Protein AF-A0A9X8H9T5-F1 (afdb_monomer)

Foldseek 3Di:
DDDDDDDPPDDPDDPDPPDPPVPDPPPPPPDDDDPVVLVVVVVVLVVVLDDPVNVVVVLVLLLVQLVCLVPLVSLLVSLVVVVVVVQVSSQVSVVVNVDGPVRSVVSLVVNLVVDPVNVVVVVVVVLQVVPPDDSDDPSSVVSSVVSVVSNVVVVVD

Sequence (157 aa):
MVETLSQNHQRPPISVPMSVVRSGVVSMVSTCDDVESLKSFCFDLALSSLTLASLHQHVAFFSTNAGHLLDRDALYEAFVQWIQWSHRILTNQLALFNMTLPQLTKTIMQSAAQLRELNPINECLQRLNESTGDRNSPGFDYFVAQLREVYMVLLSI

Secondary structure (DSSP, 8-state):
----------PPP----S------------SS--HHHHHHHHHHHHHHH--HHHHHHHHHHHHHHGGGTT-HHHHHHHHHHHHHHHHHHHHHHHHTTT--HHHHHHHHHHHHHH-GGGHHHHHHHHHHHHTTT-S--HHHHHHHHHHHHHHHHHHT-

Solvent-accessible surface area (backbone atoms only — not comparable to full-atom values): 9653 Å² total; per-residue (Å²): 143,83,88,81,83,82,79,79,80,72,76,76,80,83,80,70,79,92,71,78,74,77,78,76,81,80,67,73,89,73,68,100,76,55,66,64,57,53,52,50,49,54,49,53,53,56,53,69,61,62,40,76,68,48,50,52,50,50,52,54,51,42,62,68,51,33,80,32,80,86,36,68,66,59,41,50,52,51,50,52,53,51,52,54,50,53,50,50,51,52,41,59,58,32,48,79,69,79,40,51,64,69,57,52,50,50,50,52,52,55,52,30,74,75,32,79,89,34,37,67,55,54,56,48,51,49,55,58,62,70,49,72,84,53,95,76,34,74,67,50,54,50,51,53,50,54,30,48,53,52,42,54,55,63,72,74,110

pLDDT: mean 75.08, std 17.52, range [36.75, 92.94]

Organism: Aphanomyces astaci (NCBI:txid112090)

Structure (mmCIF, N/CA/C/O backbone):
data_AF-A0A9X8H9T5-F1
#
_entry.id   AF-A0A9X8H9T5-F1
#
loop_
_atom_site.group_PDB
_atom_site.id
_atom_site.type_symbol
_atom_site.label_atom_id
_atom_site.label_alt_id
_atom_site.label_comp_id
_atom_site.label_asym_id
_atom_site.label_entity_id
_atom_site.label_seq_id
_atom_site.pdbx_PDB_ins_code
_atom_site.Cartn_x
_atom_site.Cartn_y
_atom_site.Cartn_z
_atom_site.occupancy
_atom_site.B_iso_or_equiv
_atom_site.auth_seq_id
_atom_site.auth_comp_id
_atom_site.auth_asym_id
_atom_site.auth_atom_id
_atom_site.pdbx_PDB_model_num
ATOM 1 N N . MET A 1 1 ? 40.520 51.643 7.581 1.00 43.03 1 MET A N 1
ATOM 2 C CA . MET A 1 1 ? 39.158 51.470 8.118 1.00 43.03 1 MET A CA 1
ATOM 3 C C . MET A 1 1 ? 38.248 51.154 6.945 1.00 43.03 1 MET A C 1
ATOM 5 O O . MET A 1 1 ? 38.035 52.061 6.164 1.00 43.03 1 MET A O 1
ATOM 9 N N . VAL A 1 2 ? 37.880 49.883 6.761 1.00 36.75 2 VAL A N 1
ATOM 10 C CA . VAL A 1 2 ? 36.585 49.341 6.289 1.00 36.75 2 VAL A CA 1
ATOM 11 C C . VAL A 1 2 ? 36.787 47.820 6.265 1.00 36.75 2 VAL A C 1
ATOM 13 O O . VAL A 1 2 ? 37.420 47.274 5.365 1.00 36.75 2 VAL A O 1
ATOM 16 N N . GLU A 1 3 ? 36.316 47.159 7.317 1.00 38.84 3 GLU A N 1
ATOM 17 C CA . GLU A 1 3 ? 36.119 45.711 7.361 1.00 38.84 3 GLU A CA 1
ATOM 18 C C . GLU A 1 3 ? 34.922 45.361 6.467 1.00 38.84 3 GLU A C 1
ATOM 20 O O . GLU A 1 3 ? 33.886 46.022 6.529 1.00 38.84 3 GLU A O 1
ATOM 25 N N . THR A 1 4 ? 35.038 44.322 5.643 1.00 42.59 4 THR A N 1
ATOM 26 C CA . THR A 1 4 ? 33.882 43.693 4.987 1.00 42.59 4 THR A CA 1
ATOM 27 C C . THR A 1 4 ? 33.849 42.225 5.393 1.00 42.59 4 THR A C 1
ATOM 29 O O . THR A 1 4 ? 34.511 41.365 4.818 1.00 42.59 4 THR A O 1
ATOM 32 N N . LEU A 1 5 ? 33.103 41.954 6.465 1.00 42.81 5 LEU A N 1
ATOM 33 C CA . LEU A 1 5 ? 32.775 40.610 6.928 1.00 42.81 5 LEU A CA 1
ATOM 34 C C . LEU A 1 5 ? 31.744 39.994 5.976 1.00 42.81 5 LEU A C 1
ATOM 36 O O . LEU A 1 5 ? 30.573 40.369 5.970 1.00 42.81 5 LEU A O 1
ATOM 40 N N . SER A 1 6 ? 32.202 39.032 5.179 1.00 40.72 6 SER A N 1
ATOM 41 C CA . SER A 1 6 ? 31.358 38.113 4.417 1.00 40.72 6 SER A CA 1
ATOM 42 C C . SER A 1 6 ? 30.595 37.209 5.393 1.00 40.72 6 SER A C 1
ATOM 44 O O . SER A 1 6 ? 31.160 36.278 5.968 1.00 40.72 6 SER A O 1
ATOM 46 N N . GLN A 1 7 ? 29.317 37.506 5.639 1.00 46.66 7 GLN A N 1
ATOM 47 C CA . GLN A 1 7 ? 28.444 36.649 6.440 1.00 46.66 7 GLN A CA 1
ATOM 48 C C . GLN A 1 7 ? 27.928 35.482 5.589 1.00 46.66 7 GLN A C 1
ATOM 50 O O . GLN A 1 7 ? 26.864 35.554 4.972 1.00 46.66 7 GLN A O 1
ATOM 55 N N . ASN A 1 8 ? 28.683 34.382 5.597 1.00 43.16 8 ASN A N 1
ATOM 56 C CA . ASN A 1 8 ? 28.194 33.059 5.219 1.00 43.16 8 ASN A CA 1
ATOM 57 C C . ASN A 1 8 ? 27.025 32.668 6.138 1.00 43.16 8 ASN A C 1
ATOM 59 O O . ASN A 1 8 ? 27.230 32.207 7.260 1.00 43.16 8 ASN A O 1
ATOM 63 N N . HIS A 1 9 ? 25.790 32.828 5.664 1.00 43.34 9 HIS A N 1
ATOM 64 C CA . HIS A 1 9 ? 24.611 32.245 6.303 1.00 43.34 9 HIS A CA 1
ATOM 65 C C . HIS A 1 9 ? 24.554 30.742 5.991 1.00 43.34 9 HIS A C 1
ATOM 67 O O . HIS A 1 9 ? 23.759 30.280 5.173 1.00 43.34 9 HIS A O 1
ATOM 73 N N . GLN A 1 10 ? 25.417 29.962 6.642 1.00 45.72 10 GLN A N 1
ATOM 74 C CA . GLN A 1 10 ? 25.231 28.517 6.737 1.00 45.72 10 GLN A CA 1
ATOM 75 C C . GLN A 1 10 ? 23.985 28.259 7.591 1.00 45.72 10 GLN A C 1
ATOM 77 O O . GLN A 1 10 ? 23.984 28.504 8.797 1.00 45.72 10 GLN A O 1
ATOM 82 N N . ARG A 1 11 ? 22.902 27.781 6.963 1.00 46.47 11 ARG A N 1
ATOM 83 C CA . ARG A 1 11 ? 21.770 27.216 7.707 1.00 46.47 11 ARG A CA 1
ATOM 84 C C . ARG A 1 11 ? 22.296 26.057 8.561 1.00 46.47 11 ARG A C 1
ATOM 86 O O . ARG A 1 11 ? 22.970 25.184 8.009 1.00 46.47 11 ARG A O 1
ATOM 93 N N . PRO A 1 12 ? 22.000 26.019 9.869 1.00 49.03 12 PRO A N 1
ATOM 94 C CA . PRO A 1 12 ? 22.352 24.869 10.681 1.00 49.03 12 PRO A CA 1
ATOM 95 C C . PRO A 1 12 ? 21.623 23.623 10.149 1.00 49.03 12 PRO A C 1
ATOM 97 O O . PRO A 1 12 ? 20.478 23.732 9.692 1.00 49.03 12 PRO A O 1
ATOM 100 N N . PRO A 1 13 ? 22.268 22.445 10.176 1.00 52.19 13 PRO A N 1
ATOM 101 C CA . PRO A 1 13 ? 21.624 21.202 9.786 1.00 52.19 13 PRO A CA 1
ATOM 102 C C . PRO A 1 13 ? 20.419 20.946 10.695 1.00 52.19 13 PRO A C 1
ATOM 104 O O . PRO A 1 13 ? 20.504 21.070 11.918 1.00 52.19 13 PRO A O 1
ATOM 107 N N . ILE A 1 14 ? 19.284 20.603 10.088 1.00 51.91 14 ILE A N 1
ATOM 108 C CA . ILE A 1 14 ? 18.096 20.166 10.818 1.00 51.91 14 ILE A CA 1
ATOM 109 C C . ILE A 1 14 ? 18.424 18.796 11.412 1.00 51.91 14 ILE A C 1
ATOM 111 O O . ILE A 1 14 ? 18.465 17.790 10.706 1.00 51.91 14 ILE A O 1
ATOM 115 N N . SER A 1 15 ? 18.682 18.765 12.715 1.00 44.38 15 SER A N 1
ATOM 116 C CA . SER A 1 15 ? 18.826 17.531 13.479 1.00 44.38 15 SER A CA 1
ATOM 117 C C . SER A 1 15 ? 17.451 16.884 13.633 1.00 44.38 15 SER A C 1
ATOM 119 O O . SER A 1 15 ? 16.711 17.196 14.564 1.00 44.38 15 SER A O 1
ATOM 121 N N . VAL A 1 16 ? 17.080 16.004 12.702 1.00 47.44 16 VAL A N 1
ATOM 122 C CA . VAL A 1 16 ? 15.901 15.148 12.868 1.00 47.44 16 VAL A CA 1
ATOM 123 C C . VAL A 1 16 ? 16.283 14.030 13.846 1.00 47.44 16 VAL A C 1
ATOM 125 O O . VAL A 1 16 ? 17.252 13.314 13.582 1.00 47.44 16 VAL A O 1
ATOM 128 N N . PRO A 1 17 ? 15.585 13.854 14.981 1.00 42.28 17 PRO A N 1
ATOM 129 C CA . PRO A 1 17 ? 15.846 12.727 15.867 1.00 42.28 17 PRO A CA 1
ATOM 130 C C . PRO A 1 17 ? 15.553 11.413 15.125 1.00 42.28 17 PRO A C 1
ATOM 132 O O . PRO A 1 17 ? 14.404 11.052 14.894 1.00 42.28 17 PRO A O 1
ATOM 135 N N . MET A 1 18 ? 16.614 10.689 14.759 1.00 47.66 18 MET A N 1
ATOM 136 C CA . MET A 1 18 ? 16.594 9.443 13.970 1.00 47.66 18 MET A CA 1
ATOM 137 C C . MET A 1 18 ? 16.063 8.209 14.719 1.00 47.66 18 MET A C 1
ATOM 139 O O . MET A 1 18 ? 16.252 7.080 14.277 1.00 47.66 18 MET A O 1
ATOM 143 N N . SER A 1 19 ? 15.403 8.379 15.861 1.00 47.22 19 SER A N 1
ATOM 144 C CA . SER A 1 19 ? 14.828 7.257 16.599 1.00 47.22 19 SER A CA 1
ATOM 145 C C . SER A 1 19 ? 13.800 7.754 17.603 1.00 47.22 19 SER A C 1
ATOM 147 O O . SER A 1 19 ? 14.073 7.861 18.798 1.00 47.22 19 SER A O 1
ATOM 149 N N . VAL A 1 20 ? 12.582 7.992 17.128 1.00 45.59 20 VAL A N 1
ATOM 150 C CA . VAL A 1 20 ? 11.409 7.714 17.959 1.00 45.59 20 VAL A CA 1
ATOM 151 C C . VAL A 1 20 ? 10.855 6.380 17.480 1.00 45.59 20 VAL A C 1
ATOM 153 O O . VAL A 1 20 ? 9.842 6.308 16.794 1.00 45.59 20 VAL A O 1
ATOM 156 N N . VAL A 1 21 ? 11.551 5.293 17.822 1.00 45.06 21 VAL A N 1
ATOM 157 C CA . VAL A 1 21 ? 10.880 3.997 17.918 1.00 45.06 21 VAL A CA 1
ATOM 158 C C . VAL A 1 21 ? 9.922 4.163 19.091 1.00 45.06 21 VAL A C 1
ATOM 160 O O . VAL A 1 21 ? 10.357 4.158 20.242 1.00 45.06 21 VAL A O 1
ATOM 163 N N . ARG A 1 22 ? 8.635 4.421 18.819 1.00 48.91 22 ARG A N 1
ATOM 164 C CA . ARG A 1 22 ? 7.597 4.368 19.854 1.00 48.91 22 ARG A CA 1
ATOM 165 C C . ARG A 1 22 ? 7.605 2.943 20.400 1.00 48.91 22 ARG A C 1
ATOM 167 O O . ARG A 1 22 ? 7.061 2.026 19.794 1.00 48.91 22 ARG A O 1
ATOM 174 N N . SER A 1 23 ? 8.317 2.755 21.505 1.00 40.03 23 SER A N 1
ATOM 175 C CA . SER A 1 23 ? 8.366 1.495 22.227 1.00 40.03 23 SER A CA 1
ATOM 176 C C . SER A 1 23 ? 6.956 1.181 22.721 1.00 40.03 23 SER A C 1
ATOM 178 O O . SER A 1 23 ? 6.421 1.910 23.551 1.00 40.03 23 SER A O 1
ATOM 180 N N . GLY A 1 24 ? 6.359 0.132 22.151 1.00 48.84 24 GLY A N 1
ATOM 181 C CA . GLY A 1 24 ? 5.227 -0.609 22.701 1.00 48.84 24 GLY A CA 1
ATOM 182 C C . GLY A 1 24 ? 4.036 0.217 23.177 1.00 48.84 24 GLY A C 1
ATOM 183 O O . GLY A 1 24 ? 3.739 0.220 24.368 1.00 48.84 24 GLY A O 1
ATOM 184 N N . VAL A 1 25 ? 3.264 0.804 22.260 1.00 46.28 25 VAL A N 1
ATOM 185 C CA . VAL A 1 25 ? 1.858 1.110 22.566 1.00 46.28 25 VAL A CA 1
ATOM 186 C C . VAL A 1 25 ? 1.063 -0.182 22.381 1.00 46.28 25 VAL A C 1
ATOM 188 O O . VAL A 1 25 ? 0.354 -0.374 21.399 1.00 46.28 25 VAL A O 1
ATOM 191 N N . VAL A 1 26 ? 1.186 -1.098 23.346 1.00 45.75 26 VAL A N 1
ATOM 192 C CA . VAL A 1 26 ? 0.143 -2.103 23.599 1.00 45.75 26 VAL A CA 1
ATOM 193 C C . VAL A 1 26 ? -0.973 -1.381 24.353 1.00 45.75 26 VAL A C 1
ATOM 195 O O . VAL A 1 26 ? -1.254 -1.664 25.512 1.00 45.75 26 VAL A O 1
ATOM 198 N N . SER A 1 27 ? -1.586 -0.385 23.713 1.00 42.22 27 SER A N 1
ATOM 199 C CA . SER A 1 27 ? -2.934 -0.005 24.099 1.00 42.22 27 SER A CA 1
ATOM 200 C C . SER A 1 27 ? -3.812 -0.980 23.346 1.00 42.22 27 SER A C 1
ATOM 202 O O . SER A 1 27 ? -4.024 -0.840 22.141 1.00 42.22 27 SER A O 1
ATOM 204 N N . MET A 1 28 ? -4.201 -2.058 24.033 1.00 45.88 28 MET A N 1
ATOM 205 C CA . MET A 1 28 ? -5.283 -2.913 23.567 1.00 45.88 28 MET A CA 1
ATOM 206 C C . MET A 1 28 ? -6.386 -1.994 23.056 1.00 45.88 28 MET A C 1
ATOM 208 O O . MET A 1 28 ? -6.829 -1.115 23.794 1.00 45.88 28 MET A O 1
ATOM 212 N N . VAL A 1 29 ? -6.786 -2.188 21.798 1.00 49.00 29 VAL A N 1
ATOM 213 C CA . VAL A 1 29 ? -7.985 -1.594 21.203 1.00 49.00 29 VAL A CA 1
ATOM 214 C C . VAL A 1 29 ? -9.167 -2.081 22.038 1.00 49.00 29 VAL A C 1
ATOM 216 O O . VAL A 1 29 ? -9.811 -3.084 21.739 1.00 49.00 29 VAL A O 1
ATOM 219 N N . SER A 1 30 ? -9.376 -1.429 23.174 1.00 41.25 30 SER A N 1
ATOM 220 C CA . SER A 1 30 ? -10.479 -1.682 24.068 1.00 41.25 30 SER A CA 1
ATOM 221 C C . SER A 1 30 ? -11.609 -0.823 23.544 1.00 41.25 30 SER A C 1
ATOM 223 O O . SER A 1 30 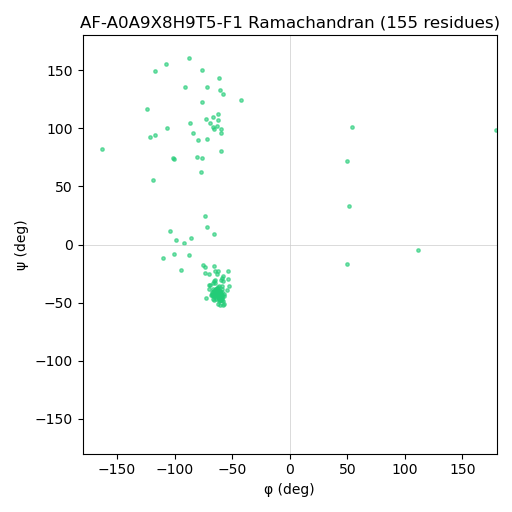? -11.588 0.393 23.680 1.00 41.25 30 SER A O 1
ATOM 225 N N . THR A 1 31 ? -12.551 -1.504 22.896 1.00 43.12 31 THR A N 1
ATOM 226 C CA . THR A 1 31 ? -13.945 -1.087 22.712 1.00 43.12 31 THR A CA 1
ATOM 227 C C . THR A 1 31 ? -14.170 0.295 22.092 1.00 43.12 31 THR A C 1
ATOM 229 O O . THR A 1 31 ? -14.151 1.290 22.796 1.00 43.12 31 THR A O 1
ATOM 232 N N . CYS A 1 32 ? -14.487 0.292 20.792 1.00 47.59 32 CYS A N 1
ATOM 233 C CA . CYS A 1 32 ? -15.527 1.066 20.081 1.00 47.59 32 CYS A CA 1
ATOM 234 C C . CYS A 1 32 ? -15.681 2.600 20.245 1.00 47.59 32 CYS A C 1
ATOM 236 O O . CYS A 1 32 ? -16.300 3.191 19.366 1.00 47.59 32 CYS A O 1
ATOM 238 N N . ASP A 1 33 ? -15.130 3.261 21.261 1.00 53.56 33 ASP A N 1
ATOM 239 C CA . ASP A 1 33 ? -15.560 4.614 21.646 1.00 53.56 33 ASP A CA 1
ATOM 240 C C . ASP A 1 33 ? -14.531 5.716 21.359 1.00 53.56 33 ASP A C 1
ATOM 242 O O . ASP A 1 33 ? -14.888 6.892 21.384 1.00 53.56 33 ASP A O 1
ATOM 246 N N . ASP A 1 34 ? -13.279 5.375 21.029 1.00 69.50 34 ASP A N 1
ATOM 247 C CA . ASP A 1 34 ? -12.255 6.378 20.719 1.00 69.50 34 ASP A CA 1
ATOM 248 C C . ASP A 1 34 ? -11.738 6.287 19.276 1.00 69.50 34 ASP A C 1
ATOM 250 O O . ASP A 1 34 ? -10.812 5.550 18.920 1.00 69.50 34 ASP A O 1
ATOM 254 N N . VAL A 1 35 ? -12.363 7.098 18.431 1.00 75.44 35 VAL A N 1
ATOM 255 C CA . VAL A 1 35 ? -12.006 7.321 17.027 1.00 75.44 35 VAL A CA 1
ATOM 256 C C . VAL A 1 35 ? -10.587 7.842 16.880 1.00 75.44 35 VAL A C 1
ATOM 258 O O . VAL A 1 35 ? -9.902 7.488 15.920 1.00 75.44 35 VAL A O 1
ATOM 261 N N . GLU A 1 36 ? -10.142 8.677 17.816 1.00 80.25 36 GLU A N 1
ATOM 262 C CA . GLU A 1 36 ? -8.809 9.264 17.772 1.00 80.25 36 GLU A CA 1
ATOM 263 C C . GLU A 1 36 ? -7.744 8.206 18.043 1.00 80.25 36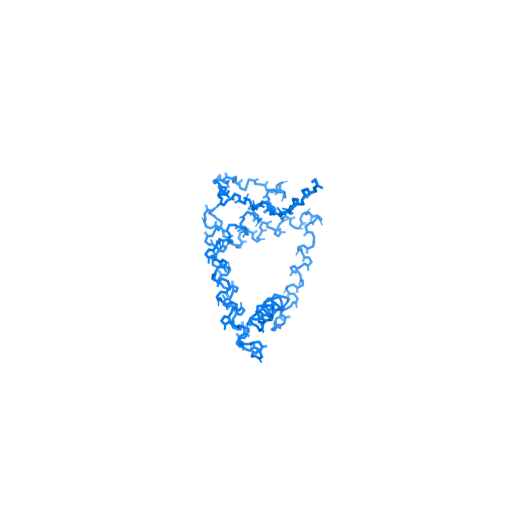 GLU A C 1
ATOM 265 O O . GLU A 1 36 ? -6.706 8.198 17.377 1.00 80.25 36 GLU A O 1
ATOM 270 N N . SER A 1 37 ? -8.032 7.236 18.913 1.00 83.06 37 SER A N 1
ATOM 271 C CA . SER A 1 37 ? -7.185 6.054 19.087 1.00 83.06 37 SER A CA 1
ATOM 272 C C . SER A 1 37 ? -7.098 5.209 17.812 1.00 83.06 37 SER A C 1
ATOM 274 O O . SER A 1 37 ? -6.002 4.794 17.434 1.00 83.06 37 SER A O 1
ATOM 276 N N . LEU A 1 38 ? -8.210 4.992 17.096 1.00 83.50 38 LEU A N 1
ATOM 277 C CA . LEU A 1 38 ? -8.193 4.250 15.827 1.00 83.50 38 LEU A CA 1
ATOM 278 C C . LEU A 1 38 ? -7.425 5.001 14.728 1.00 83.50 38 LEU A C 1
ATOM 280 O O . LEU A 1 38 ? -6.610 4.398 14.029 1.00 83.50 38 LEU A O 1
ATOM 284 N N . LYS A 1 39 ? -7.649 6.314 14.590 1.00 84.06 39 LYS A N 1
ATOM 285 C CA . LYS A 1 39 ? -6.893 7.171 13.663 1.00 84.06 39 LYS A CA 1
ATOM 286 C C . LYS A 1 39 ? -5.399 7.094 13.978 1.00 84.06 39 LYS A C 1
ATOM 288 O O . LYS A 1 39 ? -4.605 6.795 13.088 1.00 84.06 39 LYS A O 1
ATOM 293 N N . SER A 1 40 ? -5.031 7.300 15.243 1.00 87.88 40 SER A N 1
ATOM 294 C CA . SER A 1 40 ? -3.641 7.255 15.711 1.00 87.88 40 SER A CA 1
ATOM 295 C C . SER A 1 40 ? -2.999 5.897 15.449 1.00 87.88 40 SER A C 1
ATOM 297 O O . SER A 1 40 ? -1.884 5.846 14.940 1.00 87.88 40 SER A O 1
ATOM 299 N N . PHE A 1 41 ? -3.717 4.800 15.705 1.00 88.19 41 PHE A N 1
ATOM 300 C CA . PHE A 1 41 ? -3.245 3.451 15.406 1.00 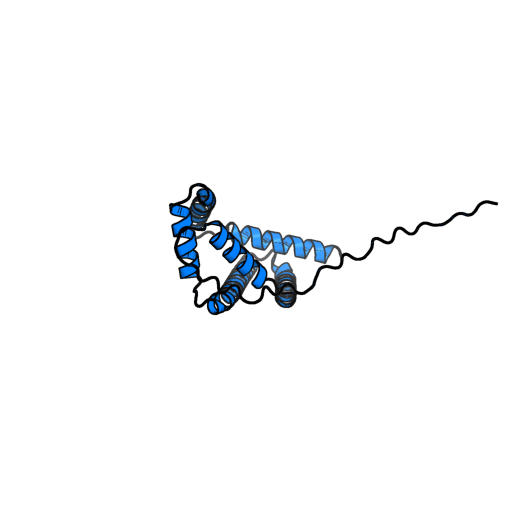88.19 41 PHE A CA 1
ATOM 301 C C . PHE A 1 41 ? -2.974 3.253 13.909 1.00 88.19 41 PHE A C 1
ATOM 303 O O . PHE A 1 41 ? -1.910 2.762 13.539 1.00 88.19 41 PHE A O 1
ATOM 310 N N . CYS A 1 42 ? -3.899 3.662 13.035 1.00 88.19 42 CYS A N 1
ATOM 311 C CA . CYS A 1 42 ? -3.713 3.561 11.586 1.00 88.19 42 CYS A CA 1
ATOM 312 C C . CYS A 1 42 ? -2.517 4.393 11.096 1.00 88.19 42 CYS A C 1
ATOM 314 O O . CYS A 1 42 ? -1.772 3.935 10.229 1.00 88.19 42 CYS A O 1
ATOM 316 N N . PHE A 1 43 ? -2.302 5.585 11.662 1.00 88.56 43 PHE A N 1
ATOM 317 C CA . PHE A 1 43 ? -1.125 6.401 11.357 1.00 88.56 43 PHE A CA 1
ATOM 318 C C . PHE A 1 43 ? 0.168 5.759 11.852 1.00 88.56 43 PHE A C 1
ATOM 320 O O . PHE A 1 43 ? 1.119 5.659 11.081 1.00 88.56 43 PHE A O 1
ATOM 327 N N . ASP A 1 44 ? 0.206 5.283 13.095 1.00 89.19 44 ASP A N 1
ATOM 328 C CA . ASP A 1 44 ? 1.382 4.617 13.658 1.00 89.19 44 ASP A CA 1
ATOM 329 C C . ASP A 1 44 ? 1.721 3.337 12.876 1.00 89.19 44 ASP A C 1
ATOM 331 O O . ASP A 1 44 ? 2.893 3.062 12.623 1.00 89.19 44 ASP A O 1
ATOM 335 N N . LEU A 1 45 ? 0.711 2.596 12.406 1.00 89.62 45 LEU A N 1
ATOM 336 C CA . LEU A 1 45 ? 0.879 1.438 11.527 1.00 89.62 45 LEU A CA 1
ATOM 337 C C . LEU A 1 45 ? 1.436 1.824 10.146 1.00 89.62 45 LEU A C 1
ATOM 339 O O . LEU A 1 45 ? 2.326 1.154 9.621 1.00 89.62 45 LEU A O 1
ATOM 343 N N . ALA A 1 46 ? 0.927 2.900 9.542 1.00 86.75 46 ALA A N 1
ATOM 344 C CA . ALA A 1 46 ? 1.441 3.393 8.267 1.00 86.75 46 ALA A CA 1
ATOM 345 C C . ALA A 1 46 ? 2.894 3.873 8.411 1.00 86.75 46 ALA A C 1
ATOM 347 O O . ALA A 1 46 ? 3.750 3.523 7.602 1.00 86.75 46 ALA A O 1
ATOM 348 N N . LEU A 1 47 ? 3.204 4.610 9.477 1.00 88.38 47 LEU A N 1
ATOM 349 C CA . LEU A 1 47 ? 4.551 5.102 9.750 1.00 88.38 47 LEU A CA 1
ATOM 350 C C . LEU A 1 47 ? 5.527 3.967 10.071 1.00 88.38 47 LEU A C 1
ATOM 352 O O . LEU A 1 47 ? 6.661 3.995 9.597 1.00 88.38 47 LEU A O 1
ATOM 356 N N . SER A 1 48 ? 5.101 2.935 10.804 1.00 87.56 48 SER A N 1
ATOM 357 C CA . SER A 1 48 ? 5.955 1.776 11.097 1.00 87.56 48 SER A CA 1
ATOM 358 C C . SER A 1 48 ? 6.320 0.970 9.845 1.00 87.56 48 SER A C 1
ATOM 360 O O . SER A 1 48 ? 7.354 0.298 9.819 1.00 87.56 48 SER A O 1
ATOM 362 N N . SER A 1 49 ? 5.520 1.071 8.778 1.00 84.19 49 SER A N 1
ATOM 363 C CA . SER A 1 49 ? 5.815 0.462 7.475 1.00 84.19 49 SER A CA 1
ATOM 364 C C . SER A 1 49 ? 6.905 1.203 6.675 1.00 84.19 49 SER A C 1
ATOM 366 O O . SER A 1 49 ? 7.527 0.624 5.777 1.00 84.19 49 SER A O 1
ATOM 368 N N . LEU A 1 50 ? 7.197 2.459 7.035 1.00 85.81 50 LEU A N 1
ATOM 369 C CA . LEU A 1 50 ? 8.135 3.347 6.344 1.00 85.81 50 LEU A CA 1
ATOM 370 C C . LEU A 1 50 ? 9.485 3.415 7.066 1.00 85.81 50 LEU A C 1
ATOM 372 O O . LEU A 1 50 ? 9.846 4.404 7.700 1.00 85.81 50 LEU A O 1
ATOM 376 N N . THR A 1 51 ? 10.272 2.350 6.943 1.00 87.56 51 THR A N 1
ATOM 377 C CA . THR A 1 51 ? 11.677 2.353 7.380 1.00 87.56 51 THR A CA 1
ATOM 378 C C . THR A 1 51 ? 12.599 2.855 6.268 1.00 87.56 51 THR A C 1
ATOM 380 O O . THR A 1 51 ? 12.252 2.776 5.092 1.00 87.56 51 THR A O 1
ATOM 383 N N . LEU A 1 52 ? 13.818 3.297 6.601 1.00 87.75 52 LEU A N 1
ATOM 384 C CA . LEU A 1 52 ? 14.819 3.667 5.587 1.00 87.75 52 LEU A CA 1
ATOM 385 C C . LEU A 1 52 ? 15.076 2.530 4.579 1.00 87.75 52 LEU A C 1
ATOM 387 O O . LEU A 1 52 ? 15.195 2.769 3.381 1.00 87.75 52 LEU A O 1
ATOM 391 N N . ALA A 1 53 ? 15.114 1.282 5.056 1.00 86.88 53 ALA A N 1
ATOM 392 C CA . ALA A 1 53 ? 15.265 0.112 4.195 1.00 86.88 53 ALA A CA 1
ATOM 393 C C . ALA A 1 53 ? 14.059 -0.075 3.259 1.00 86.88 53 ALA A C 1
ATOM 395 O O . ALA A 1 53 ? 14.247 -0.330 2.072 1.00 86.88 53 ALA A O 1
ATOM 396 N N . SER A 1 54 ? 12.838 0.103 3.777 1.00 86.06 54 SER A N 1
ATOM 397 C CA . SER A 1 54 ? 11.606 0.078 2.978 1.00 86.06 54 SER A CA 1
ATOM 398 C C . SER A 1 54 ? 11.628 1.169 1.903 1.00 86.06 54 SER A C 1
ATOM 400 O O . SER A 1 54 ? 11.383 0.889 0.734 1.00 86.06 54 SER A O 1
ATOM 402 N N . LEU A 1 55 ? 12.038 2.393 2.252 1.00 86.56 55 LEU A N 1
ATOM 403 C CA . LEU A 1 55 ? 12.162 3.501 1.301 1.00 86.56 55 LEU A CA 1
ATOM 404 C C . LEU A 1 55 ? 13.165 3.198 0.179 1.00 86.56 55 LEU A C 1
ATOM 406 O O . LEU A 1 55 ? 12.847 3.413 -0.988 1.00 86.56 55 LEU A O 1
ATOM 410 N N . HIS A 1 56 ? 14.338 2.640 0.493 1.00 89.62 56 HIS A N 1
ATOM 411 C CA . HIS A 1 56 ? 15.283 2.200 -0.541 1.00 89.62 56 HIS A CA 1
ATOM 412 C C . HIS A 1 56 ? 14.694 1.111 -1.448 1.00 89.62 56 HIS A C 1
ATOM 414 O O . HIS A 1 56 ? 14.909 1.150 -2.658 1.00 89.62 56 HIS A O 1
ATOM 420 N N . GLN A 1 57 ? 13.929 0.165 -0.893 1.00 89.81 57 GLN A N 1
ATOM 421 C CA . GLN A 1 57 ? 13.240 -0.864 -1.679 1.00 89.81 57 GLN A CA 1
ATOM 422 C C . GLN A 1 57 ? 12.170 -0.259 -2.594 1.00 89.81 57 GLN A C 1
ATOM 424 O O . GLN A 1 57 ? 12.114 -0.623 -3.766 1.00 89.81 57 GLN A O 1
ATOM 429 N N . HIS A 1 58 ? 11.380 0.701 -2.099 1.00 87.88 58 HIS A N 1
ATOM 430 C CA . HIS A 1 58 ? 10.418 1.451 -2.906 1.00 87.88 58 HIS A CA 1
ATOM 431 C C . HIS A 1 58 ? 11.125 2.159 -4.068 1.00 87.88 58 HIS A C 1
ATOM 433 O O . HIS A 1 58 ? 10.750 1.955 -5.218 1.00 87.88 58 HIS A O 1
ATOM 439 N N . VAL A 1 59 ? 12.183 2.930 -3.797 1.00 88.31 59 VAL A N 1
ATOM 440 C CA . VAL A 1 59 ? 12.939 3.642 -4.841 1.00 88.31 59 VAL A CA 1
ATOM 441 C C . VAL A 1 59 ? 13.496 2.671 -5.881 1.00 88.31 59 VAL A C 1
ATOM 443 O O . VAL A 1 59 ? 13.298 2.882 -7.073 1.00 88.31 59 VAL A O 1
ATOM 446 N N . ALA A 1 60 ? 14.141 1.582 -5.457 1.00 90.12 60 ALA A N 1
ATOM 447 C CA . ALA A 1 60 ? 14.675 0.582 -6.380 1.00 90.12 60 ALA A CA 1
ATOM 448 C C . ALA A 1 60 ? 13.574 -0.056 -7.245 1.00 90.12 60 ALA A C 1
ATOM 450 O O . ALA A 1 60 ? 13.755 -0.227 -8.453 1.00 90.12 60 ALA A O 1
ATOM 451 N N . PHE A 1 61 ? 12.422 -0.363 -6.644 1.00 92.25 61 PHE A N 1
ATOM 452 C CA . PHE A 1 61 ? 11.267 -0.913 -7.345 1.00 92.25 61 PHE A CA 1
ATOM 453 C C . PHE A 1 61 ? 10.727 0.061 -8.399 1.00 92.25 61 PHE A C 1
ATOM 455 O O . PHE A 1 61 ? 10.589 -0.317 -9.563 1.00 92.25 61 PHE A O 1
ATOM 462 N N . PHE A 1 62 ? 10.467 1.317 -8.027 1.00 90.31 62 PHE A N 1
ATOM 463 C CA . PHE A 1 62 ? 9.950 2.324 -8.955 1.00 90.31 62 PHE A CA 1
ATOM 464 C C . PHE A 1 62 ? 10.955 2.642 -10.070 1.00 90.31 62 PHE A C 1
ATOM 466 O O . PHE A 1 62 ? 10.562 2.695 -11.231 1.00 90.31 62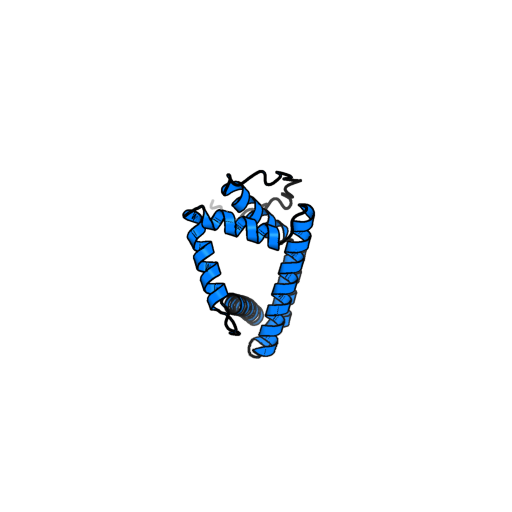 PHE A O 1
ATOM 473 N N . SER A 1 63 ? 12.249 2.760 -9.763 1.00 88.69 63 SER A N 1
ATOM 474 C CA . SER A 1 63 ? 13.288 2.989 -10.776 1.00 88.69 63 SER A CA 1
ATOM 475 C C . SER A 1 63 ? 13.397 1.838 -11.778 1.00 88.69 63 SER A C 1
ATOM 477 O O . SER A 1 63 ? 13.535 2.081 -12.973 1.00 88.69 63 SER A O 1
ATOM 479 N N . THR A 1 64 ? 13.289 0.587 -11.315 1.00 90.56 64 THR A N 1
ATOM 480 C CA . THR A 1 64 ? 13.323 -0.595 -12.197 1.00 90.56 64 THR A CA 1
ATOM 481 C C . THR A 1 64 ? 12.108 -0.628 -13.123 1.00 90.56 64 THR A C 1
ATOM 483 O O . THR A 1 64 ? 12.236 -0.931 -14.306 1.00 90.56 64 THR A O 1
ATOM 486 N N . ASN A 1 65 ? 10.932 -0.268 -12.602 1.00 90.94 65 ASN A N 1
ATOM 487 C CA . ASN A 1 65 ? 9.680 -0.330 -13.351 1.00 90.94 65 ASN A CA 1
ATOM 488 C C . ASN A 1 65 ? 9.374 0.938 -14.168 1.00 90.94 65 ASN A C 1
ATOM 490 O O . ASN A 1 65 ? 8.461 0.923 -14.993 1.00 90.94 65 ASN A O 1
ATOM 494 N N . ALA A 1 66 ? 10.137 2.023 -13.999 1.00 86.69 66 ALA A N 1
ATOM 495 C CA . ALA A 1 66 ? 9.952 3.275 -14.737 1.00 86.69 66 ALA A CA 1
ATOM 496 C C . ALA A 1 66 ? 10.075 3.093 -16.263 1.00 86.69 66 ALA A C 1
ATOM 498 O O . ALA A 1 66 ? 9.414 3.795 -17.027 1.00 86.69 66 ALA A O 1
ATOM 499 N N . GLY A 1 67 ? 10.861 2.111 -16.720 1.00 83.25 67 GLY A N 1
ATOM 500 C CA . GLY A 1 67 ? 10.979 1.766 -18.141 1.00 83.25 67 GLY A CA 1
ATOM 501 C C . GLY A 1 67 ? 9.692 1.208 -18.763 1.00 83.25 67 GLY A C 1
ATOM 502 O O . GLY A 1 67 ? 9.534 1.254 -19.981 1.00 83.25 67 GLY A O 1
ATOM 503 N N . HIS A 1 68 ? 8.747 0.734 -17.948 1.00 86.62 68 HIS A N 1
ATOM 504 C CA . HIS A 1 68 ? 7.481 0.168 -18.410 1.00 86.62 68 HIS A CA 1
ATOM 505 C C . HIS A 1 68 ? 6.390 1.219 -18.637 1.00 86.62 68 HIS A C 1
ATOM 507 O O . HIS A 1 68 ? 5.277 0.850 -18.973 1.00 86.62 68 HIS A O 1
ATOM 513 N N . LEU A 1 69 ? 6.664 2.527 -18.518 1.00 83.62 69 LEU A N 1
ATOM 514 C CA . LEU A 1 69 ? 5.641 3.584 -18.639 1.00 83.62 69 LEU A CA 1
ATOM 515 C C . LEU A 1 69 ? 4.790 3.543 -19.926 1.00 83.62 69 LEU A C 1
ATOM 517 O O . LEU A 1 69 ? 3.687 4.092 -19.940 1.00 83.62 69 LEU A O 1
ATOM 521 N N . LEU A 1 70 ? 5.291 2.913 -20.991 1.00 84.38 70 LEU A N 1
ATOM 522 C CA . LEU A 1 70 ? 4.586 2.732 -22.266 1.00 84.38 70 LEU A CA 1
ATOM 523 C C . LEU A 1 70 ? 3.964 1.332 -22.435 1.00 84.38 70 LEU A C 1
ATOM 525 O O . LEU A 1 70 ? 3.210 1.115 -23.381 1.00 84.38 70 LEU A O 1
ATOM 529 N N . ASP A 1 71 ? 4.255 0.398 -21.530 1.00 89.19 71 ASP A N 1
ATOM 530 C CA . ASP A 1 71 ? 3.748 -0.973 -21.517 1.00 89.19 71 ASP A CA 1
ATOM 531 C C . ASP A 1 71 ? 2.704 -1.138 -20.405 1.00 89.19 71 ASP A C 1
ATOM 533 O O . ASP A 1 71 ? 3.009 -1.292 -19.221 1.00 89.19 71 ASP A O 1
ATOM 537 N N . ARG A 1 72 ? 1.429 -1.100 -20.799 1.00 84.50 72 ARG A N 1
ATOM 538 C CA . ARG A 1 72 ? 0.305 -1.146 -19.858 1.00 84.50 72 ARG A CA 1
ATOM 539 C C . ARG A 1 72 ? 0.195 -2.482 -19.121 1.00 84.50 72 ARG A C 1
ATOM 541 O O . ARG A 1 72 ? -0.255 -2.481 -17.976 1.00 84.50 72 ARG A O 1
ATOM 548 N N . ASP A 1 73 ? 0.559 -3.595 -19.754 1.00 88.06 73 ASP A N 1
ATOM 549 C CA . ASP A 1 73 ? 0.488 -4.917 -19.125 1.00 88.06 73 ASP A CA 1
ATOM 550 C C . ASP A 1 73 ? 1.590 -5.060 -18.071 1.00 88.06 73 ASP A C 1
ATOM 552 O O . ASP A 1 73 ? 1.296 -5.413 -16.926 1.00 88.06 73 ASP A O 1
ATOM 556 N N . ALA A 1 74 ? 2.822 -4.668 -18.411 1.00 89.25 74 ALA A N 1
ATOM 557 C CA . ALA A 1 74 ? 3.935 -4.663 -17.463 1.00 89.25 74 ALA A CA 1
ATOM 558 C C . ALA A 1 74 ? 3.696 -3.695 -16.288 1.00 89.25 74 ALA A C 1
ATOM 560 O O . ALA A 1 74 ? 3.982 -4.032 -15.140 1.00 89.25 74 ALA A O 1
ATOM 561 N N . LEU A 1 75 ? 3.102 -2.518 -16.533 1.00 90.19 75 LEU A N 1
ATOM 562 C CA . LEU A 1 75 ? 2.713 -1.592 -15.460 1.00 90.19 75 LEU A CA 1
ATOM 563 C C . LEU A 1 75 ? 1.672 -2.187 -14.522 1.00 90.19 75 LEU A C 1
ATOM 565 O O . LEU A 1 75 ? 1.751 -1.985 -13.311 1.00 90.19 75 LEU A O 1
ATOM 569 N N . TYR A 1 76 ? 0.672 -2.876 -15.070 1.00 89.50 76 TYR A N 1
ATOM 570 C CA . TYR A 1 76 ? -0.360 -3.498 -14.253 1.00 89.50 76 TYR A CA 1
ATOM 571 C C . TYR A 1 76 ? 0.222 -4.630 -13.403 1.00 89.50 76 TYR A C 1
ATOM 573 O O . TYR A 1 76 ? -0.096 -4.733 -12.219 1.00 89.50 76 TYR A O 1
ATOM 581 N N . GLU A 1 77 ? 1.123 -5.437 -13.963 1.00 91.50 77 GLU A N 1
ATOM 582 C CA . GLU A 1 77 ? 1.832 -6.463 -13.201 1.00 91.50 77 GLU A CA 1
ATOM 583 C C . GLU A 1 77 ? 2.679 -5.847 -12.077 1.00 91.50 77 GLU A C 1
ATOM 585 O O . GLU A 1 77 ? 2.563 -6.262 -10.922 1.00 91.50 77 GLU A O 1
ATOM 590 N N . ALA A 1 78 ? 3.454 -4.802 -12.380 1.00 92.06 78 ALA A N 1
ATOM 591 C CA . ALA A 1 78 ? 4.232 -4.068 -11.385 1.00 92.06 78 ALA A CA 1
ATOM 592 C C . ALA A 1 78 ? 3.335 -3.468 -10.288 1.00 92.06 78 ALA A C 1
ATOM 594 O O . ALA A 1 78 ? 3.650 -3.558 -9.101 1.00 92.06 78 ALA A O 1
ATOM 595 N N . PHE A 1 79 ? 2.177 -2.918 -10.653 1.00 91.44 79 PHE A N 1
ATOM 596 C CA . PHE A 1 79 ? 1.190 -2.431 -9.693 1.00 91.44 79 PHE A CA 1
ATOM 597 C C . PHE A 1 79 ? 0.702 -3.549 -8.761 1.00 91.44 79 PHE A C 1
ATOM 599 O O . PHE A 1 79 ? 0.696 -3.374 -7.543 1.00 91.44 79 PHE A O 1
ATOM 606 N N . VAL A 1 80 ? 0.341 -4.720 -9.296 1.00 91.75 80 VAL A N 1
ATOM 607 C CA . VAL A 1 80 ? -0.101 -5.861 -8.476 1.00 91.75 80 VAL A CA 1
ATOM 608 C C . VAL A 1 80 ? 1.012 -6.326 -7.536 1.00 91.75 80 VAL A C 1
ATOM 610 O O . VAL A 1 80 ? 0.748 -6.554 -6.353 1.00 91.75 80 VAL A O 1
ATOM 613 N N . GLN A 1 81 ? 2.254 -6.423 -8.020 1.00 92.94 81 GLN A N 1
ATOM 614 C CA . GLN A 1 81 ? 3.408 -6.777 -7.188 1.00 92.94 81 GLN A CA 1
ATOM 615 C C . GLN A 1 81 ? 3.614 -5.767 -6.050 1.00 92.94 81 GLN A C 1
ATOM 617 O O . GLN A 1 81 ? 3.829 -6.159 -4.900 1.00 92.94 81 GLN A O 1
ATOM 622 N N . TRP A 1 82 ? 3.484 -4.471 -6.346 1.00 91.50 82 TRP A N 1
ATOM 623 C CA . TRP A 1 82 ? 3.582 -3.408 -5.351 1.00 91.50 82 TRP A CA 1
ATOM 624 C C . TRP A 1 82 ? 2.499 -3.533 -4.270 1.00 91.50 82 TRP A C 1
ATOM 626 O O . TRP A 1 82 ? 2.817 -3.525 -3.080 1.00 91.50 82 TRP A O 1
ATOM 636 N N . ILE A 1 83 ? 1.240 -3.763 -4.660 1.00 90.38 83 ILE A N 1
ATOM 637 C CA . ILE A 1 83 ? 0.126 -3.971 -3.721 1.00 90.38 83 ILE A CA 1
ATOM 638 C C . ILE A 1 83 ? 0.347 -5.207 -2.842 1.00 90.38 83 ILE A C 1
ATOM 640 O O . ILE A 1 83 ? 0.148 -5.144 -1.626 1.00 90.38 83 ILE A O 1
ATOM 644 N N . GLN A 1 84 ? 0.784 -6.329 -3.420 1.00 91.69 84 GLN A N 1
ATOM 645 C CA . GLN A 1 84 ? 1.081 -7.550 -2.662 1.00 91.69 84 GLN A CA 1
ATOM 646 C C . GLN A 1 84 ? 2.189 -7.322 -1.631 1.00 91.69 84 GLN A C 1
ATOM 648 O O . GLN A 1 84 ? 2.099 -7.794 -0.493 1.00 91.69 84 GLN A O 1
ATOM 653 N N . TRP A 1 85 ? 3.224 -6.575 -2.011 1.00 90.75 85 TRP A N 1
ATOM 654 C CA . TRP A 1 85 ? 4.310 -6.228 -1.110 1.00 90.75 85 TRP A CA 1
ATOM 655 C C . TRP A 1 85 ? 3.838 -5.327 0.039 1.00 90.75 85 TRP A C 1
ATOM 657 O O . TRP A 1 85 ? 4.083 -5.659 1.203 1.00 90.75 85 TRP A O 1
ATOM 667 N N . SER A 1 86 ? 3.077 -4.267 -0.250 1.00 89.25 86 SER A N 1
ATOM 668 C CA . SER A 1 86 ? 2.475 -3.406 0.778 1.00 89.25 86 SER A CA 1
ATOM 669 C C . SER A 1 86 ? 1.559 -4.192 1.721 1.00 89.25 86 SER A C 1
ATOM 671 O O . SER A 1 86 ? 1.659 -4.056 2.942 1.00 89.25 86 SER A O 1
ATOM 673 N N . HIS A 1 87 ? 0.725 -5.085 1.181 1.00 90.94 87 HIS A N 1
ATOM 674 C CA . HIS A 1 87 ? -0.137 -5.958 1.976 1.00 90.94 87 HIS A CA 1
ATOM 675 C C . HIS A 1 87 ? 0.676 -6.848 2.928 1.00 90.94 87 HIS A C 1
ATOM 677 O O . HIS A 1 87 ? 0.326 -6.991 4.103 1.00 90.94 87 HIS A O 1
ATOM 683 N N . ARG A 1 88 ? 1.781 -7.439 2.453 1.00 91.25 88 ARG A N 1
ATOM 684 C CA . ARG A 1 88 ? 2.666 -8.273 3.280 1.00 91.25 88 ARG A CA 1
ATOM 685 C C . ARG A 1 88 ? 3.313 -7.474 4.409 1.00 91.25 88 ARG A C 1
ATOM 687 O O . ARG A 1 88 ? 3.362 -7.971 5.533 1.00 91.25 88 ARG A O 1
ATOM 694 N N . ILE A 1 89 ? 3.782 -6.254 4.136 1.00 89.94 89 ILE A N 1
ATOM 695 C CA . ILE A 1 89 ? 4.357 -5.381 5.169 1.00 89.94 89 ILE A CA 1
ATOM 696 C C . ILE A 1 89 ? 3.315 -5.089 6.250 1.00 89.94 89 ILE A C 1
ATOM 698 O O . ILE A 1 89 ? 3.578 -5.338 7.426 1.00 89.94 89 ILE A O 1
ATOM 702 N N . LEU A 1 90 ? 2.123 -4.632 5.860 1.00 90.31 90 LEU A N 1
ATOM 703 C CA . LEU A 1 90 ? 1.049 -4.322 6.806 1.00 90.31 90 LEU A CA 1
ATOM 704 C C . LEU A 1 90 ? 0.620 -5.552 7.610 1.00 90.31 90 LEU A C 1
ATOM 706 O O . LEU A 1 90 ? 0.420 -5.455 8.815 1.00 90.31 90 LEU A O 1
ATOM 710 N N . THR A 1 91 ? 0.543 -6.721 6.971 1.00 91.31 91 THR A N 1
ATOM 711 C CA . THR A 1 91 ? 0.221 -7.987 7.649 1.00 91.31 91 THR A CA 1
ATOM 712 C C . THR A 1 91 ? 1.253 -8.322 8.725 1.00 91.31 91 THR A C 1
ATOM 714 O O . THR A 1 91 ? 0.880 -8.654 9.847 1.00 91.31 91 THR A O 1
ATOM 717 N N . ASN A 1 92 ? 2.546 -8.196 8.415 1.00 90.06 92 ASN A N 1
ATOM 718 C CA . ASN A 1 92 ? 3.614 -8.458 9.380 1.00 90.06 92 ASN A CA 1
ATOM 719 C C . ASN A 1 92 ? 3.587 -7.469 10.552 1.00 90.06 92 ASN A C 1
ATOM 721 O O . ASN A 1 92 ? 3.802 -7.873 11.690 1.00 90.06 92 ASN A O 1
ATOM 725 N N . GLN A 1 93 ? 3.307 -6.191 10.285 1.00 87.75 93 GLN A N 1
ATOM 726 C CA . GLN A 1 93 ? 3.198 -5.178 11.336 1.00 87.75 93 GLN A CA 1
ATOM 727 C C . GLN A 1 93 ? 1.978 -5.424 12.229 1.00 87.75 93 GLN A C 1
ATOM 729 O O . GLN A 1 93 ? 2.086 -5.373 13.449 1.00 87.75 93 GLN A O 1
ATOM 734 N N . LEU A 1 94 ? 0.829 -5.768 11.644 1.00 89.38 94 LEU A N 1
ATOM 735 C CA . LEU A 1 94 ? -0.387 -6.092 12.393 1.00 89.38 94 LEU A CA 1
ATOM 736 C C . LEU A 1 94 ? -0.255 -7.362 13.237 1.00 89.38 94 LEU A C 1
ATOM 738 O O . LEU A 1 94 ? -0.831 -7.434 14.325 1.00 89.38 94 LEU A O 1
ATOM 742 N N . ALA A 1 95 ? 0.550 -8.330 12.791 1.00 88.94 95 ALA A N 1
ATOM 743 C CA . ALA A 1 95 ? 0.835 -9.536 13.560 1.00 88.94 95 ALA A CA 1
ATOM 744 C C . ALA A 1 95 ? 1.484 -9.225 14.922 1.00 88.94 95 ALA A C 1
ATOM 746 O O . ALA A 1 95 ? 1.211 -9.931 15.891 1.00 88.94 95 ALA A O 1
ATOM 747 N N . LEU A 1 96 ? 2.255 -8.134 15.037 1.00 86.81 96 LEU A N 1
ATOM 748 C CA . LEU A 1 96 ? 2.818 -7.669 16.315 1.00 86.81 96 LEU A CA 1
ATOM 749 C C . LEU A 1 96 ? 1.733 -7.288 17.336 1.00 86.81 96 LEU A C 1
ATOM 751 O O . LEU A 1 96 ? 1.978 -7.313 18.540 1.00 86.81 96 LEU A O 1
ATOM 755 N N . PHE A 1 97 ? 0.529 -6.973 16.858 1.00 85.56 97 PHE A N 1
ATOM 756 C CA . PHE A 1 97 ? -0.635 -6.604 17.661 1.00 85.56 97 PHE A CA 1
ATOM 757 C C . PHE A 1 97 ? -1.672 -7.734 17.761 1.00 85.56 97 PHE A C 1
ATOM 759 O O . PHE A 1 97 ? -2.794 -7.491 18.199 1.00 85.56 97 PHE A O 1
ATOM 766 N N . ASN A 1 98 ? -1.328 -8.962 17.343 1.00 88.50 98 ASN A N 1
ATOM 767 C CA . ASN A 1 98 ? -2.265 -10.089 17.220 1.00 88.50 98 ASN A CA 1
ATOM 768 C C . ASN A 1 98 ? -3.524 -9.741 16.403 1.00 88.50 98 ASN A C 1
ATOM 770 O O . ASN A 1 98 ? -4.617 -10.241 16.671 1.00 88.50 98 ASN A O 1
ATOM 774 N N . MET A 1 99 ? -3.368 -8.866 15.410 1.00 88.38 99 MET A N 1
ATOM 775 C CA . MET A 1 99 ? -4.447 -8.388 14.557 1.00 88.38 99 MET A CA 1
ATOM 776 C C . MET A 1 99 ? -4.190 -8.802 13.109 1.00 88.38 99 MET A C 1
ATOM 778 O O . MET A 1 99 ? -3.053 -8.913 12.657 1.00 88.38 99 MET A O 1
ATOM 782 N N . THR A 1 100 ? -5.263 -9.029 12.362 1.00 91.88 100 THR A N 1
ATOM 783 C CA . THR A 1 100 ? -5.212 -9.284 10.918 1.00 91.88 100 THR A CA 1
ATOM 784 C C . THR A 1 100 ? -5.737 -8.082 10.141 1.00 91.88 100 THR A C 1
ATOM 786 O O . THR A 1 100 ? -6.555 -7.311 10.648 1.00 91.88 100 THR A O 1
ATOM 789 N N . LEU A 1 101 ? -5.310 -7.932 8.884 1.00 88.62 101 LEU A N 1
ATOM 790 C CA . LEU A 1 101 ? -5.792 -6.843 8.031 1.00 88.62 101 LEU A CA 1
ATOM 791 C C . LEU A 1 101 ? -7.329 -6.847 7.874 1.00 88.62 101 LEU A C 1
ATOM 793 O O . LEU A 1 101 ? -7.923 -5.788 8.062 1.00 88.62 101 LEU A O 1
ATOM 797 N N . PRO A 1 102 ? -8.014 -7.996 7.671 1.00 89.94 102 PRO A N 1
ATOM 798 C CA . PRO A 1 102 ? -9.478 -8.029 7.633 1.00 89.94 102 PRO A CA 1
ATOM 799 C C . PRO A 1 102 ? -10.146 -7.585 8.940 1.00 89.94 102 PRO A C 1
ATOM 801 O O . PRO A 1 102 ? -11.195 -6.943 8.904 1.00 89.94 102 PRO A O 1
ATOM 804 N N . GLN A 1 103 ? -9.556 -7.906 10.099 1.00 87.81 103 GLN A N 1
ATOM 805 C CA . GLN A 1 103 ? -10.068 -7.437 11.392 1.00 87.81 103 GLN A CA 1
ATOM 806 C C . GLN A 1 103 ? -9.939 -5.918 11.518 1.00 87.81 103 GLN A C 1
ATOM 808 O O . GLN A 1 103 ? -10.911 -5.273 11.904 1.00 87.81 103 GLN A O 1
ATOM 813 N N . LEU A 1 104 ? -8.793 -5.342 11.136 1.00 89.38 104 LEU A N 1
ATOM 814 C CA . LEU A 1 104 ? -8.611 -3.889 11.121 1.00 89.38 104 LEU A CA 1
ATOM 815 C C . LEU A 1 104 ? -9.616 -3.213 10.180 1.00 89.38 104 LEU A C 1
ATOM 817 O O . LEU A 1 104 ? -10.290 -2.265 10.578 1.00 89.38 104 LEU A O 1
ATOM 821 N N . THR A 1 105 ? -9.760 -3.721 8.952 1.00 87.94 105 THR A N 1
ATOM 822 C CA . THR A 1 105 ? -10.725 -3.199 7.976 1.00 87.94 105 THR A CA 1
ATOM 823 C C . THR A 1 105 ? -12.144 -3.230 8.533 1.00 87.94 105 THR A C 1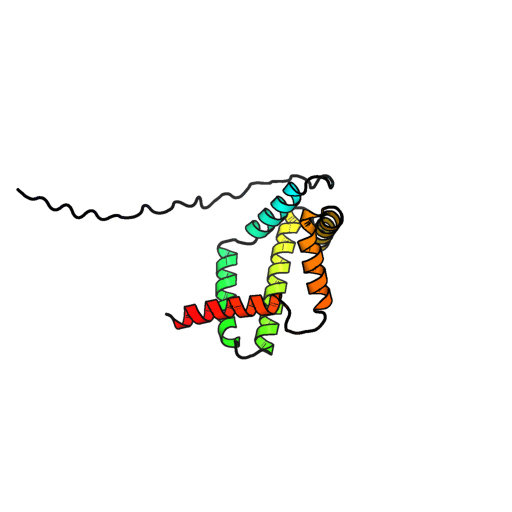
ATOM 825 O O . THR A 1 105 ? -12.858 -2.235 8.434 1.00 87.94 105 THR A O 1
ATOM 828 N N . LYS A 1 106 ? -12.545 -4.333 9.177 1.00 87.00 106 LYS A N 1
ATOM 829 C CA . LYS A 1 106 ? -13.859 -4.445 9.818 1.00 87.00 106 LYS A CA 1
ATOM 830 C C . LYS A 1 106 ? -14.054 -3.376 10.895 1.00 87.00 106 LYS A C 1
ATOM 832 O O . LYS A 1 106 ? -15.104 -2.741 10.903 1.00 87.00 106 LYS A O 1
ATOM 837 N N . THR A 1 107 ? -13.064 -3.153 11.759 1.00 86.56 107 THR A N 1
ATOM 838 C CA . THR A 1 107 ? -13.123 -2.112 12.797 1.00 86.56 107 THR A CA 1
ATOM 839 C C . THR A 1 107 ? -13.280 -0.722 12.181 1.00 86.56 107 THR A C 1
ATOM 841 O O . THR A 1 107 ? -14.176 0.017 12.578 1.00 86.56 107 THR A O 1
ATOM 844 N N . ILE A 1 108 ? -12.488 -0.391 11.153 1.00 86.50 108 ILE A N 1
ATOM 845 C CA . ILE A 1 108 ? -12.589 0.891 10.435 1.00 86.50 108 ILE A CA 1
ATOM 846 C C . ILE A 1 108 ? -13.982 1.072 9.831 1.00 86.50 108 ILE A C 1
ATOM 848 O O . ILE A 1 108 ? -14.583 2.130 9.994 1.00 86.50 108 ILE A O 1
ATOM 852 N N . MET A 1 109 ? -14.520 0.045 9.170 1.00 84.44 109 MET A N 1
ATOM 853 C CA . MET A 1 109 ? -15.853 0.105 8.565 1.00 84.44 109 MET A CA 1
ATOM 854 C C . MET A 1 109 ? -16.963 0.254 9.611 1.00 84.44 109 MET A C 1
ATOM 856 O O . MET A 1 109 ? -17.909 1.007 9.397 1.00 84.44 109 MET A O 1
ATOM 860 N N . GLN A 1 110 ? -16.855 -0.434 10.750 1.00 84.56 110 GLN A N 1
ATOM 861 C CA . GLN A 1 110 ? -17.819 -0.312 11.845 1.00 84.56 110 GLN A CA 1
ATOM 862 C C . GLN A 1 110 ? -17.810 1.098 12.442 1.00 84.56 110 GLN A C 1
ATOM 864 O O . GLN A 1 110 ? -18.877 1.690 12.598 1.00 84.56 110 GLN A O 1
ATOM 869 N N . SER A 1 111 ? -16.628 1.664 12.698 1.00 81.50 111 SER A N 1
ATOM 870 C CA . SER A 1 111 ? -16.496 3.052 13.150 1.00 81.50 111 SER A CA 1
ATOM 871 C C . SER A 1 111 ? -17.014 4.036 12.096 1.00 81.50 111 SER A C 1
ATOM 873 O O . SER A 1 111 ? -17.748 4.965 12.427 1.00 81.50 111 SER A O 1
ATOM 875 N N . ALA A 1 112 ? -16.718 3.808 10.813 1.00 81.56 112 ALA A N 1
ATOM 876 C CA . ALA A 1 112 ? -17.185 4.666 9.727 1.00 81.56 112 ALA A CA 1
ATOM 877 C C . ALA A 1 112 ? -18.708 4.658 9.546 1.00 81.56 112 ALA A C 1
ATOM 879 O O . ALA A 1 112 ? -19.281 5.663 9.139 1.00 81.56 112 ALA A O 1
ATOM 880 N N . ALA A 1 113 ? -19.385 3.550 9.857 1.00 79.00 113 ALA A N 1
ATOM 881 C CA . ALA A 1 113 ? -20.844 3.467 9.800 1.00 79.00 113 ALA A CA 1
ATOM 882 C C . ALA A 1 113 ? -21.542 4.223 10.946 1.00 79.00 113 ALA A C 1
ATOM 884 O O . ALA A 1 113 ? -22.699 4.615 10.810 1.00 79.00 113 ALA A O 1
ATOM 885 N N . GLN A 1 114 ? -20.859 4.411 12.076 1.00 78.12 114 GLN A N 1
ATOM 886 C CA . GLN A 1 114 ? -21.422 5.042 13.274 1.00 78.12 114 GLN A CA 1
ATOM 887 C C . GLN A 1 114 ? -21.140 6.548 13.341 1.00 78.12 114 GLN A C 1
ATOM 889 O O . GLN A 1 114 ? -21.857 7.282 14.019 1.00 78.12 114 GLN A O 1
ATOM 894 N N . LEU A 1 115 ? -20.106 7.020 12.639 1.00 74.56 115 LEU A N 1
ATOM 895 C CA . LEU A 1 115 ? -19.559 8.361 12.816 1.00 74.56 115 LEU A CA 1
ATOM 896 C C . LEU A 1 115 ? -19.556 9.136 11.510 1.00 74.56 115 LEU A C 1
ATOM 898 O O . LEU A 1 115 ? -18.824 8.826 10.573 1.00 74.56 115 LEU A O 1
ATOM 902 N N . ARG A 1 116 ? -20.321 10.227 11.498 1.00 76.06 116 ARG A N 1
ATOM 903 C CA . ARG A 1 116 ? -20.478 11.086 10.321 1.00 76.06 116 ARG A CA 1
ATOM 904 C C . ARG A 1 116 ? -19.151 11.657 9.810 1.00 76.06 116 ARG A C 1
ATOM 906 O O . ARG A 1 116 ? -19.002 11.849 8.610 1.00 76.06 116 ARG A O 1
ATOM 913 N N . GLU A 1 117 ? -18.188 11.903 10.696 1.00 73.56 117 GLU A N 1
ATOM 914 C CA . GLU A 1 117 ? -16.846 12.396 10.339 1.00 73.56 117 GLU A CA 1
ATOM 915 C C . GLU A 1 117 ? -16.055 11.420 9.462 1.00 73.56 117 GLU A C 1
ATOM 917 O O . GLU A 1 117 ? -15.178 11.827 8.705 1.00 73.56 117 GLU A O 1
ATOM 922 N N . LEU A 1 118 ? -16.379 10.131 9.544 1.00 72.31 118 LEU A N 1
ATOM 923 C CA . LEU A 1 118 ? -15.745 9.065 8.781 1.00 72.31 118 LEU A CA 1
ATOM 924 C C . LEU A 1 118 ? -16.568 8.667 7.542 1.00 72.31 118 LEU A C 1
ATOM 926 O O . LEU A 1 118 ? -16.153 7.781 6.798 1.00 72.31 118 LEU A O 1
ATOM 930 N N . ASN A 1 119 ? -17.679 9.356 7.250 1.00 74.00 119 ASN A N 1
ATOM 931 C CA . ASN A 1 119 ? -18.447 9.163 6.015 1.00 74.00 119 ASN A CA 1
ATOM 932 C C . ASN A 1 119 ? -17.613 9.257 4.724 1.00 74.00 119 ASN A C 1
ATOM 934 O O . ASN A 1 119 ? -17.879 8.460 3.823 1.00 74.00 119 ASN A O 1
ATOM 938 N N . PRO A 1 120 ? -16.581 10.123 4.611 1.00 81.81 120 PRO A N 1
ATOM 939 C CA . PRO A 1 120 ? 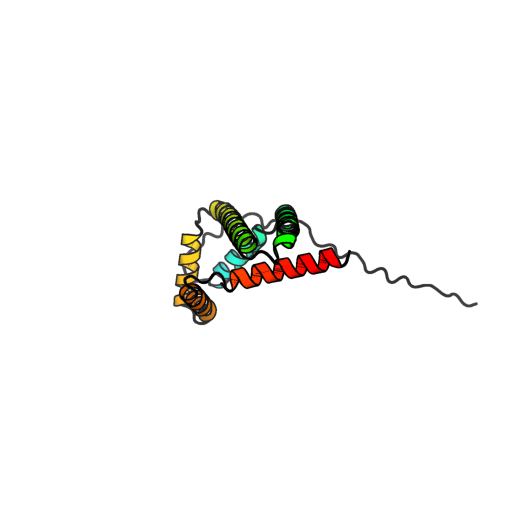-15.718 10.130 3.429 1.00 81.81 120 PRO A CA 1
ATOM 940 C C . PRO A 1 120 ? -15.028 8.783 3.163 1.00 81.81 120 PRO A C 1
ATOM 942 O O . PRO A 1 120 ? -14.727 8.459 2.015 1.00 81.81 120 PRO A O 1
ATOM 945 N N . ILE A 1 121 ? -14.799 7.967 4.202 1.00 77.94 121 ILE A N 1
ATOM 946 C CA . ILE A 1 121 ? -14.265 6.606 4.053 1.00 77.94 121 ILE A CA 1
ATOM 947 C C . ILE A 1 121 ? -15.305 5.711 3.377 1.00 77.94 121 ILE A C 1
ATOM 949 O O . ILE A 1 121 ? -14.961 4.986 2.449 1.00 77.94 121 ILE A O 1
ATOM 953 N N . ASN A 1 122 ? -16.577 5.797 3.776 1.00 75.31 122 ASN A N 1
ATOM 954 C CA . ASN A 1 122 ? -17.656 5.038 3.139 1.00 75.31 122 ASN A CA 1
ATOM 955 C C . ASN A 1 122 ? -17.829 5.430 1.664 1.00 75.31 122 ASN A C 1
ATOM 957 O O . ASN A 1 122 ? -17.938 4.551 0.815 1.00 75.31 122 ASN A O 1
ATOM 961 N N . GLU A 1 123 ? -17.782 6.726 1.3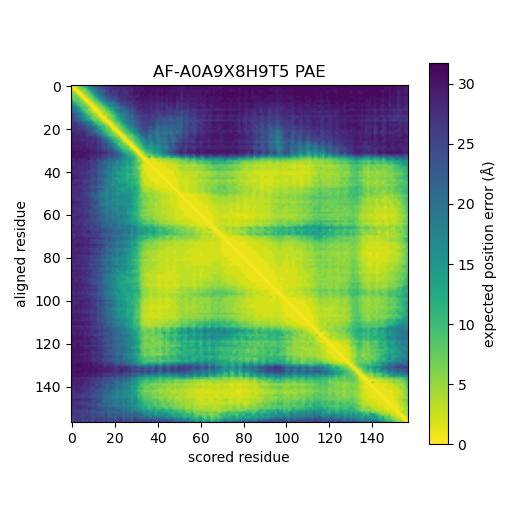43 1.00 76.88 123 GLU A N 1
ATOM 962 C CA . GLU A 1 123 ? -17.831 7.221 -0.044 1.00 76.88 123 GLU A CA 1
ATOM 963 C C . GLU A 1 123 ? -16.619 6.757 -0.866 1.00 76.88 123 GLU A C 1
ATOM 965 O O . GLU A 1 123 ? -16.732 6.432 -2.048 1.00 76.88 123 GLU A O 1
ATOM 970 N N . CYS A 1 124 ? -15.432 6.708 -0.255 1.00 74.94 124 CYS A N 1
ATOM 971 C CA . CYS A 1 124 ? -14.235 6.158 -0.886 1.00 74.94 124 CYS A CA 1
ATOM 972 C C . CYS A 1 124 ? -14.390 4.655 -1.171 1.00 74.94 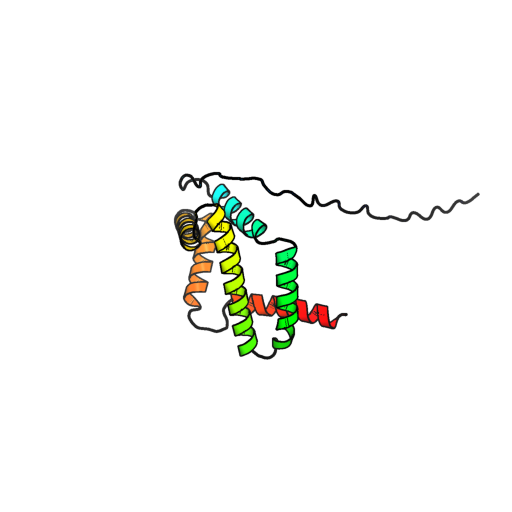124 CYS A C 1
ATOM 974 O O . CYS A 1 124 ? -14.142 4.212 -2.290 1.00 74.94 124 CYS A O 1
ATOM 976 N N . LEU A 1 125 ? -14.862 3.879 -0.191 1.00 75.19 125 LEU A N 1
ATOM 977 C CA . LEU A 1 125 ? -15.086 2.438 -0.329 1.00 75.19 125 LEU A CA 1
ATOM 978 C C . LEU A 1 125 ? -16.169 2.109 -1.362 1.00 75.19 125 LEU A C 1
ATOM 980 O O . LEU A 1 125 ? -16.012 1.150 -2.114 1.00 75.19 125 LEU A O 1
ATOM 984 N N . GLN A 1 126 ? -17.240 2.904 -1.437 1.00 76.25 126 GLN A N 1
ATOM 985 C CA . GLN A 1 126 ? -18.263 2.762 -2.476 1.00 76.25 126 GLN A CA 1
ATOM 986 C C . GLN A 1 126 ? -17.667 2.974 -3.867 1.00 76.25 126 GLN A C 1
ATOM 988 O O . GLN A 1 126 ? -17.799 2.090 -4.708 1.00 76.25 126 GLN A O 1
ATOM 993 N N . ARG A 1 127 ? -16.896 4.050 -4.077 1.00 72.50 127 ARG A N 1
ATOM 994 C CA . ARG A 1 127 ? -16.201 4.290 -5.355 1.00 72.50 127 ARG A CA 1
ATOM 995 C C . ARG A 1 127 ? -15.235 3.164 -5.728 1.00 72.50 127 ARG A C 1
ATOM 997 O O . ARG A 1 127 ? -15.136 2.796 -6.895 1.00 72.50 127 ARG A O 1
ATOM 1004 N N . LEU A 1 128 ? -14.533 2.596 -4.747 1.00 68.50 128 LEU A N 1
ATOM 1005 C CA . LEU A 1 128 ? -13.639 1.457 -4.971 1.00 68.50 128 LEU A CA 1
ATOM 1006 C C . LEU A 1 128 ? -14.415 0.187 -5.354 1.00 68.50 128 LEU A C 1
ATOM 1008 O O . LEU A 1 128 ? -14.001 -0.511 -6.276 1.00 68.50 128 LEU A O 1
ATOM 1012 N N . ASN A 1 129 ? -15.556 -0.089 -4.719 1.00 69.25 129 ASN A N 1
ATOM 1013 C CA . ASN A 1 129 ? -16.409 -1.232 -5.067 1.00 69.25 129 ASN A CA 1
ATOM 1014 C C . ASN A 1 129 ? -17.098 -1.065 -6.433 1.00 69.25 129 ASN A C 1
ATOM 1016 O O . ASN A 1 129 ? -17.257 -2.042 -7.166 1.00 69.25 129 ASN A O 1
ATOM 1020 N N . GLU A 1 130 ? -17.475 0.162 -6.791 1.00 68.12 130 GLU A N 1
ATOM 1021 C CA . GLU A 1 130 ? -18.067 0.507 -8.089 1.00 68.12 130 GLU A CA 1
ATOM 1022 C C . GLU A 1 130 ? -17.056 0.421 -9.241 1.00 68.12 130 GLU A C 1
ATOM 1024 O O . GLU A 1 130 ? -17.440 0.134 -10.370 1.00 68.12 130 GLU A O 1
ATOM 1029 N N . SER A 1 131 ? -15.754 0.572 -8.967 1.00 59.66 131 SER A N 1
ATOM 1030 C CA . SER A 1 131 ? -14.673 0.411 -9.959 1.00 59.66 131 SER A CA 1
ATOM 1031 C C . SER A 1 131 ? -14.386 -1.046 -10.371 1.00 59.66 131 SER A C 1
ATOM 1033 O O . SER A 1 131 ? -13.281 -1.383 -10.801 1.00 59.66 131 SER A O 1
ATOM 1035 N N . THR A 1 132 ? -15.368 -1.940 -10.236 1.00 51.59 132 THR A N 1
ATOM 1036 C CA . THR A 1 132 ? -15.210 -3.381 -10.443 1.00 51.59 132 THR A CA 1
ATOM 1037 C C . THR A 1 132 ? -14.839 -3.701 -11.893 1.00 51.59 132 THR A C 1
ATOM 1039 O O . THR A 1 132 ? -15.682 -3.757 -12.782 1.00 51.59 132 THR A O 1
ATOM 1042 N N . GLY A 1 133 ? -13.552 -3.976 -12.114 1.00 52.88 133 GLY A N 1
ATOM 1043 C CA . GLY A 1 133 ? -13.062 -4.680 -13.300 1.00 52.88 133 GLY A CA 1
ATOM 1044 C C . GLY A 1 133 ? -12.240 -3.859 -14.283 1.00 52.88 133 GLY A C 1
ATOM 1045 O O . GLY A 1 133 ? -11.702 -4.448 -15.219 1.00 52.88 133 GLY A O 1
ATOM 1046 N N . ASP A 1 134 ? -12.082 -2.550 -14.080 1.00 55.47 134 ASP A N 1
ATOM 1047 C CA . ASP A 1 134 ? -11.272 -1.760 -14.999 1.00 55.47 134 ASP A CA 1
ATOM 1048 C C . ASP A 1 134 ? -9.814 -1.700 -14.532 1.00 55.47 134 ASP A C 1
ATOM 1050 O O . ASP A 1 134 ? -9.511 -1.442 -13.366 1.00 55.47 134 ASP A O 1
ATOM 1054 N N . ARG A 1 135 ? -8.875 -1.878 -15.465 1.00 58.62 135 ARG A N 1
ATOM 1055 C CA . ARG A 1 135 ? -7.428 -1.681 -15.230 1.00 58.62 135 ARG A CA 1
ATOM 1056 C C . ARG A 1 135 ? -7.071 -0.212 -14.928 1.00 58.62 135 ARG A C 1
ATOM 1058 O O . ARG A 1 135 ? -5.900 0.137 -14.904 1.00 58.62 135 ARG A O 1
ATOM 1065 N N . ASN A 1 136 ? -8.082 0.628 -14.727 1.00 65.06 136 ASN A N 1
ATOM 1066 C CA . ASN A 1 136 ? -8.042 2.057 -14.458 1.00 65.06 136 ASN A CA 1
ATOM 1067 C C . ASN A 1 136 ? -8.666 2.323 -13.082 1.00 65.06 136 ASN A C 1
ATOM 1069 O O . ASN A 1 136 ? -9.650 3.049 -12.950 1.00 65.06 136 ASN A O 1
ATOM 1073 N N . SER A 1 137 ? -8.147 1.657 -12.050 1.00 74.38 137 SER A N 1
ATOM 1074 C CA . SER A 1 137 ? -8.523 2.005 -10.684 1.00 74.38 137 SER A CA 1
ATOM 1075 C C . SER A 1 137 ? -7.794 3.291 -10.276 1.00 74.38 137 SER A C 1
ATOM 1077 O O . SER A 1 137 ? -6.651 3.500 -10.694 1.00 74.38 137 SER A O 1
ATOM 1079 N N . PRO A 1 138 ? -8.371 4.115 -9.385 1.00 78.62 138 PRO A N 1
ATOM 1080 C CA . PRO A 1 138 ? -7.666 5.277 -8.840 1.00 78.62 138 PRO A CA 1
ATOM 1081 C C . PRO A 1 138 ? -6.301 4.923 -8.221 1.00 78.62 138 PRO A C 1
ATOM 1083 O O . PRO A 1 138 ? -5.375 5.732 -8.231 1.00 78.62 138 PRO A O 1
ATOM 1086 N N . GLY A 1 139 ? -6.157 3.698 -7.698 1.00 81.06 139 GLY A N 1
ATOM 1087 C CA . GLY A 1 139 ? -4.889 3.188 -7.174 1.00 81.06 139 GLY A CA 1
ATOM 1088 C C . GLY A 1 139 ? -3.844 2.919 -8.261 1.00 81.06 139 GLY A C 1
ATOM 1089 O O . GLY A 1 139 ? -2.668 3.211 -8.052 1.00 81.06 139 GLY A O 1
ATOM 1090 N N . PHE A 1 140 ? -4.263 2.412 -9.424 1.00 85.62 140 PHE A N 1
ATOM 1091 C CA . PHE A 1 140 ? -3.380 2.240 -10.577 1.00 85.62 140 PHE A CA 1
ATOM 1092 C C . PHE A 1 140 ? -2.932 3.595 -11.139 1.00 85.62 140 PHE A C 1
ATOM 1094 O O . PHE A 1 140 ? -1.744 3.788 -11.387 1.00 85.62 140 PHE A O 1
ATOM 1101 N N . ASP A 1 141 ? -3.847 4.561 -11.253 1.00 85.12 141 ASP A N 1
ATOM 1102 C CA . ASP A 1 141 ? -3.514 5.915 -11.713 1.00 85.12 141 ASP A CA 1
ATOM 1103 C C . ASP A 1 141 ? -2.500 6.595 -10.784 1.00 85.12 141 ASP A C 1
ATOM 1105 O O . ASP A 1 141 ? -1.535 7.207 -11.250 1.00 85.12 141 ASP A O 1
ATOM 1109 N N . TYR A 1 142 ? -2.668 6.434 -9.467 1.00 84.94 142 TYR A N 1
ATOM 1110 C CA . TYR A 1 142 ? -1.707 6.926 -8.482 1.00 84.94 142 TYR A CA 1
ATOM 1111 C C . TYR A 1 142 ? -0.334 6.256 -8.635 1.00 84.94 142 TYR A C 1
ATOM 1113 O O . TYR A 1 142 ? 0.690 6.936 -8.651 1.00 84.94 142 TYR A O 1
ATOM 1121 N N . PHE A 1 143 ? -0.301 4.932 -8.804 1.00 88.31 143 PHE A N 1
ATOM 1122 C CA . PHE A 1 143 ? 0.939 4.190 -9.033 1.00 88.31 143 PHE A CA 1
ATOM 1123 C C . PHE A 1 143 ? 1.679 4.666 -10.292 1.00 88.31 143 PHE A C 1
ATOM 1125 O O . PHE A 1 143 ? 2.885 4.919 -10.251 1.00 88.31 143 PHE A O 1
ATOM 1132 N N . VAL A 1 144 ? 0.957 4.856 -11.399 1.00 89.12 144 VAL A N 1
ATOM 1133 C CA . VAL A 1 144 ? 1.522 5.380 -12.649 1.00 89.12 144 VAL A CA 1
ATOM 1134 C C . VAL A 1 144 ? 2.016 6.817 -12.473 1.00 89.12 144 VAL A C 1
ATOM 1136 O O . VAL A 1 144 ? 3.075 7.159 -12.998 1.00 89.12 144 VAL A O 1
ATOM 1139 N N . ALA A 1 145 ? 1.301 7.663 -11.725 1.00 88.06 145 ALA A N 1
ATOM 1140 C CA . ALA A 1 145 ? 1.750 9.022 -11.425 1.00 88.06 145 ALA A CA 1
ATOM 1141 C C . ALA A 1 145 ? 3.086 9.026 -10.663 1.00 88.06 145 ALA A C 1
ATOM 1143 O O . ALA A 1 145 ? 4.013 9.727 -11.065 1.00 88.06 145 ALA A O 1
ATOM 1144 N N . GLN A 1 146 ? 3.227 8.177 -9.641 1.00 86.94 146 GLN A N 1
ATOM 1145 C CA . GLN A 1 146 ? 4.479 8.030 -8.891 1.00 86.94 146 GLN A CA 1
ATOM 1146 C C . GLN A 1 146 ? 5.630 7.516 -9.772 1.00 86.94 146 GLN A C 1
ATOM 1148 O O . GLN A 1 146 ? 6.742 8.042 -9.718 1.00 86.94 146 GLN A O 1
ATOM 1153 N N . LEU A 1 147 ? 5.369 6.548 -10.658 1.00 88.44 147 LEU A N 1
ATOM 1154 C CA . LEU A 1 147 ? 6.361 6.101 -11.644 1.00 88.44 147 LEU A CA 1
ATOM 1155 C C . LEU A 1 147 ? 6.796 7.225 -12.593 1.00 88.44 147 LEU A C 1
ATOM 1157 O O . LEU A 1 147 ? 7.979 7.334 -12.913 1.00 88.44 147 LEU A O 1
ATOM 1161 N N . ARG A 1 148 ? 5.858 8.068 -13.044 1.00 87.25 148 ARG A N 1
ATOM 1162 C CA . ARG A 1 148 ? 6.163 9.215 -13.914 1.00 87.25 148 ARG A CA 1
ATOM 1163 C C . ARG A 1 148 ? 7.044 10.238 -13.213 1.00 87.25 148 ARG A C 1
ATOM 1165 O O . ARG A 1 148 ? 7.971 10.745 -13.835 1.00 87.25 148 ARG A O 1
ATOM 1172 N N . GLU A 1 149 ? 6.783 10.524 -11.942 1.00 85.81 149 GLU A N 1
ATOM 1173 C CA . GLU A 1 149 ? 7.628 11.412 -11.138 1.00 85.81 149 GLU A CA 1
ATOM 1174 C C . GLU A 1 149 ? 9.063 10.878 -11.055 1.00 85.81 149 GLU A C 1
ATOM 1176 O O . GLU A 1 149 ? 10.007 11.608 -11.355 1.00 85.81 149 GLU A O 1
ATOM 1181 N N . VAL A 1 150 ? 9.235 9.584 -10.761 1.00 82.81 150 VAL A N 1
ATOM 1182 C CA . VAL A 1 150 ? 10.560 8.941 -10.726 1.00 82.81 150 VAL A CA 1
ATOM 1183 C C . VAL A 1 150 ? 11.250 8.993 -12.090 1.00 82.81 150 VAL A C 1
ATOM 1185 O O . VAL A 1 150 ? 12.425 9.346 -12.171 1.00 82.81 150 VAL A O 1
ATOM 1188 N N . TYR A 1 151 ? 10.527 8.710 -13.175 1.00 82.69 151 TYR A N 1
ATOM 1189 C CA . TYR A 1 151 ? 11.071 8.784 -14.532 1.00 82.69 151 TYR A CA 1
ATOM 1190 C C . TYR A 1 151 ? 11.518 10.204 -14.916 1.00 82.69 151 TYR A C 1
ATOM 1192 O O . TYR A 1 151 ? 12.589 10.370 -15.496 1.00 82.69 151 TYR A O 1
ATOM 1200 N N . MET A 1 152 ? 10.747 11.237 -14.553 1.00 82.38 152 MET A N 1
ATOM 1201 C CA . MET A 1 152 ? 11.141 12.633 -14.788 1.00 82.38 152 MET A CA 1
ATOM 1202 C C . MET A 1 152 ? 12.402 13.020 -14.007 1.00 82.38 152 MET A C 1
ATOM 1204 O O . MET A 1 152 ? 13.255 13.728 -14.545 1.00 82.38 152 MET A O 1
ATOM 1208 N N . VAL A 1 153 ? 12.554 12.544 -12.767 1.00 78.12 153 VAL A N 1
ATOM 1209 C CA . VAL A 1 153 ? 13.776 12.765 -11.976 1.00 78.12 153 VAL A CA 1
ATOM 1210 C C . VAL A 1 153 ? 14.975 12.055 -12.607 1.00 78.12 153 VAL A C 1
ATOM 1212 O O . VAL A 1 153 ? 16.033 12.664 -12.726 1.00 78.12 153 VAL A O 1
ATOM 1215 N N . LEU A 1 154 ? 14.809 10.811 -13.066 1.00 67.56 154 LEU A N 1
ATOM 1216 C CA . LEU A 1 154 ? 15.871 10.046 -13.731 1.00 67.56 154 LEU A CA 1
ATOM 1217 C C . LEU A 1 154 ? 16.316 10.665 -15.063 1.00 67.56 154 LEU A C 1
ATOM 1219 O O . LEU A 1 154 ? 17.489 10.581 -15.396 1.00 67.56 154 LEU A O 1
ATOM 1223 N N . LEU A 1 155 ? 15.405 11.295 -15.809 1.00 66.31 155 LEU A N 1
ATOM 1224 C CA . LEU A 1 155 ? 15.724 12.029 -17.042 1.00 66.31 155 LEU A CA 1
ATOM 1225 C C . LEU A 1 155 ? 16.438 13.367 -16.802 1.00 66.31 155 LEU A C 1
ATOM 1227 O O . LEU A 1 155 ? 17.005 13.929 -17.736 1.00 66.31 155 LEU A O 1
ATOM 1231 N N . SER A 1 156 ? 16.350 13.911 -15.587 1.00 60.75 156 SER A N 1
ATOM 1232 C CA . SER A 1 156 ? 16.909 15.222 -15.232 1.00 60.75 156 SER A CA 1
ATOM 1233 C C . SER A 1 156 ? 18.342 15.144 -14.683 1.00 60.75 156 SER A C 1
ATOM 1235 O O . SER A 1 156 ? 18.899 16.178 -14.309 1.00 60.75 156 SER A O 1
ATOM 1237 N N . ILE A 1 157 ? 18.917 13.939 -14.609 1.00 51.41 157 ILE A N 1
ATOM 1238 C CA . ILE A 1 157 ? 20.284 13.635 -14.155 1.00 51.41 157 ILE A CA 1
ATOM 1239 C C . ILE A 1 157 ? 21.089 13.127 -15.351 1.00 51.41 157 ILE A C 1
ATOM 1241 O O . 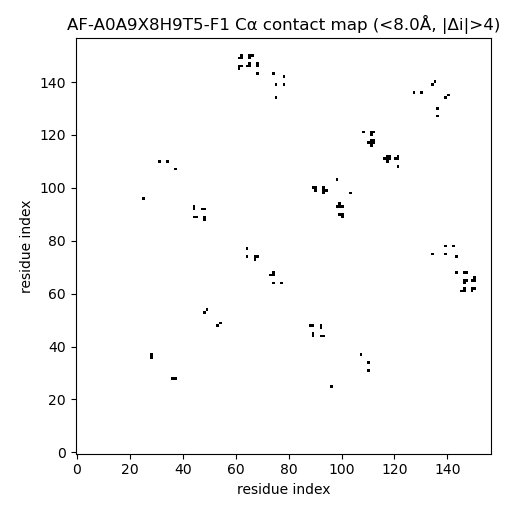ILE A 1 157 ? 22.253 13.564 -15.487 1.00 51.41 157 ILE A O 1
#

Radius of gyration: 21.59 Å; Cα contacts (8 Å, |Δi|>4): 63; chains: 1; bounding box: 61×62×46 Å

Mean predicted aligned error: 12.97 Å